Protein AF-A0A7S1Y6S1-F1 (afdb_monomer)

Structure (mmCIF, N/CA/C/O backbone):
data_AF-A0A7S1Y6S1-F1
#
_entry.id   AF-A0A7S1Y6S1-F1
#
loop_
_atom_site.group_PDB
_atom_site.id
_atom_site.type_symbol
_atom_site.label_atom_id
_atom_site.label_alt_id
_atom_site.label_comp_id
_atom_site.label_asym_id
_atom_site.label_entity_id
_atom_site.label_seq_id
_atom_site.pdbx_PDB_ins_code
_atom_site.Cartn_x
_atom_site.Cartn_y
_atom_site.Cartn_z
_atom_site.occupancy
_atom_site.B_iso_or_equiv
_atom_site.auth_seq_id
_atom_site.auth_comp_id
_atom_site.auth_asym_id
_atom_site.auth_atom_id
_atom_site.pdbx_PDB_model_num
ATOM 1 N N . GLY A 1 1 ? 12.313 6.314 12.020 1.00 43.44 1 GLY A N 1
ATOM 2 C CA . GLY A 1 1 ? 13.227 5.705 13.002 1.00 43.44 1 GLY A CA 1
ATOM 3 C C . GLY A 1 1 ? 13.044 4.204 13.000 1.00 43.44 1 GLY A C 1
ATOM 4 O O . GLY A 1 1 ? 12.049 3.724 12.472 1.00 43.44 1 GLY A O 1
ATOM 5 N N . ASN A 1 2 ? 14.010 3.469 13.549 1.00 57.69 2 ASN A N 1
ATOM 6 C CA . ASN A 1 2 ? 13.992 1.997 13.570 1.00 57.69 2 ASN A CA 1
ATOM 7 C C . ASN A 1 2 ? 13.214 1.429 14.769 1.00 57.69 2 ASN A C 1
ATOM 9 O O . ASN A 1 2 ? 13.053 0.216 14.881 1.00 57.69 2 ASN A O 1
ATOM 13 N N . LEU A 1 3 ? 12.757 2.291 15.682 1.00 64.62 3 LEU A N 1
ATOM 14 C CA . LEU A 1 3 ? 11.833 1.915 16.744 1.00 64.62 3 LEU A CA 1
ATOM 15 C C . LEU A 1 3 ? 10.400 1.966 16.213 1.00 64.62 3 LEU A C 1
ATOM 17 O O . LEU A 1 3 ? 10.055 2.868 15.452 1.00 64.62 3 LEU A O 1
ATOM 21 N N . MET A 1 4 ? 9.548 1.031 16.644 1.00 63.25 4 MET A N 1
ATOM 22 C CA . MET A 1 4 ? 8.151 0.936 16.189 1.00 63.25 4 MET A CA 1
ATOM 23 C C . MET A 1 4 ? 7.380 2.259 16.337 1.00 63.25 4 MET A C 1
ATOM 25 O O . MET A 1 4 ? 6.581 2.596 15.468 1.00 63.25 4 MET A O 1
ATOM 29 N N . ASN A 1 5 ? 7.668 3.039 17.384 1.00 73.06 5 ASN A N 1
ATOM 30 C CA . ASN A 1 5 ? 7.056 4.343 17.667 1.00 73.06 5 ASN A CA 1
ATOM 31 C C . ASN A 1 5 ? 7.642 5.520 16.861 1.00 73.06 5 ASN A C 1
ATOM 33 O O . ASN A 1 5 ? 7.157 6.638 16.989 1.00 73.06 5 ASN A O 1
ATOM 37 N N . GLU A 1 6 ? 8.671 5.292 16.049 1.00 79.50 6 GLU A N 1
ATOM 38 C CA . GLU A 1 6 ? 9.321 6.311 15.216 1.00 79.50 6 GLU A CA 1
ATOM 39 C C . GLU A 1 6 ? 9.110 6.060 13.717 1.00 79.50 6 GLU A C 1
ATOM 41 O O . GLU A 1 6 ? 9.723 6.723 12.873 1.00 79.50 6 GLU A O 1
ATOM 46 N N . THR A 1 7 ? 8.305 5.061 13.369 1.00 85.38 7 THR A N 1
ATOM 47 C CA . THR A 1 7 ? 7.984 4.716 11.981 1.00 85.38 7 THR A CA 1
ATOM 48 C C . THR A 1 7 ? 7.000 5.735 11.412 1.00 85.38 7 THR A C 1
ATOM 50 O O . THR A 1 7 ? 6.206 6.315 12.158 1.00 85.38 7 THR A O 1
ATOM 53 N N . TYR A 1 8 ? 7.032 5.978 10.097 1.00 86.88 8 TYR A N 1
ATOM 54 C CA . TYR A 1 8 ? 6.076 6.907 9.483 1.00 86.88 8 TYR A CA 1
ATOM 55 C C . TYR A 1 8 ? 4.630 6.440 9.730 1.00 86.88 8 TYR A C 1
ATOM 57 O O . TYR A 1 8 ? 3.763 7.258 10.013 1.00 86.88 8 TYR A O 1
ATOM 65 N N . THR A 1 9 ? 4.390 5.125 9.756 1.00 89.94 9 THR A N 1
ATOM 66 C CA . THR A 1 9 ? 3.102 4.510 10.100 1.00 89.94 9 THR A CA 1
ATOM 67 C C . THR A 1 9 ? 2.633 4.875 11.513 1.00 89.94 9 THR A C 1
ATOM 69 O O . THR A 1 9 ? 1.468 5.222 11.700 1.00 89.94 9 THR A O 1
ATOM 72 N N . ALA A 1 10 ? 3.531 4.867 12.507 1.00 90.50 10 ALA A N 1
ATOM 73 C CA . ALA A 1 10 ? 3.197 5.271 13.874 1.00 90.50 10 ALA A CA 1
ATOM 74 C C . ALA A 1 10 ? 2.840 6.762 13.968 1.00 90.50 10 ALA A C 1
ATOM 76 O O . ALA A 1 10 ? 1.897 7.129 14.672 1.00 90.50 10 ALA A O 1
ATOM 77 N N . TRP A 1 11 ? 3.547 7.617 13.224 1.00 92.75 11 TRP A N 1
ATOM 78 C CA . TRP A 1 11 ? 3.219 9.040 13.137 1.00 92.75 11 TRP A CA 1
ATOM 79 C C . TRP A 1 11 ? 1.883 9.287 12.433 1.00 92.75 11 TRP A C 1
ATOM 81 O O . TRP A 1 11 ? 1.088 10.092 12.920 1.00 92.75 11 TRP A O 1
ATOM 91 N N . ILE A 1 12 ? 1.592 8.560 11.349 1.00 91.94 12 ILE A N 1
ATOM 92 C CA . ILE A 1 12 ? 0.282 8.598 10.688 1.00 91.94 12 ILE A CA 1
ATOM 93 C C . ILE A 1 12 ? -0.809 8.242 11.697 1.00 91.94 12 ILE A C 1
ATOM 95 O O . ILE A 1 12 ? -1.745 9.018 11.860 1.00 91.94 12 ILE A O 1
ATOM 99 N N . GLN A 1 13 ? -0.679 7.143 12.445 1.00 93.81 13 GLN A N 1
ATOM 100 C CA . GLN A 1 13 ? -1.663 6.802 13.475 1.00 93.81 13 GLN A CA 1
ATOM 101 C C . GLN A 1 13 ? -1.812 7.893 14.529 1.00 93.81 13 GLN A C 1
ATOM 103 O O . GLN A 1 13 ? -2.937 8.286 14.830 1.00 93.81 13 GLN A O 1
ATOM 108 N N . HIS A 1 14 ? -0.708 8.416 15.061 1.00 93.94 14 HIS A N 1
ATOM 109 C CA . HIS A 1 14 ? -0.751 9.447 16.093 1.00 93.94 14 HIS A CA 1
ATOM 110 C C . HIS A 1 14 ? -1.537 10.694 15.654 1.00 93.94 14 HIS A C 1
ATOM 112 O O . HIS A 1 14 ? -2.334 11.222 16.431 1.00 93.94 14 HIS A O 1
ATOM 118 N N . TYR A 1 15 ? -1.342 11.146 14.412 1.00 94.50 15 TYR A N 1
ATOM 119 C CA . TYR A 1 15 ? -1.966 12.371 13.909 1.00 94.50 15 TYR A CA 1
ATOM 120 C C . TYR A 1 15 ? -3.344 12.160 13.277 1.00 94.50 15 TYR A C 1
ATOM 122 O O . TYR A 1 15 ? -4.223 13.007 13.433 1.00 94.50 15 TYR A O 1
ATOM 130 N N . VAL A 1 16 ? -3.559 11.044 12.579 1.00 94.12 16 VAL A N 1
ATOM 131 C CA . VAL A 1 16 ? -4.789 10.786 11.815 1.00 94.12 16 VAL A CA 1
ATOM 132 C C . VAL A 1 16 ? -5.885 10.188 12.692 1.00 94.12 16 VAL A C 1
ATOM 134 O O . VAL A 1 16 ? -7.054 10.552 12.547 1.00 94.12 16 VAL A O 1
ATOM 137 N N . GLN A 1 17 ? -5.532 9.341 13.663 1.00 96.00 17 GLN A N 1
ATOM 138 C CA . GLN A 1 17 ? -6.507 8.698 14.544 1.00 96.00 17 GLN A CA 1
ATOM 139 C C . GLN A 1 17 ? -7.461 9.674 15.260 1.00 96.00 17 GLN A C 1
ATOM 141 O O . GLN A 1 17 ? -8.664 9.406 15.246 1.00 96.00 17 GLN A O 1
ATOM 146 N N . PRO A 1 18 ? -7.026 10.801 15.865 1.00 96.00 18 PRO A N 1
ATOM 147 C CA . PRO A 1 18 ? -7.966 11.728 16.502 1.00 96.00 18 PRO A CA 1
ATOM 148 C C . PRO A 1 18 ? -8.923 12.398 15.504 1.00 96.00 18 PRO A C 1
ATOM 150 O O . PRO A 1 18 ? -10.070 12.664 15.859 1.00 96.00 18 PRO A O 1
ATOM 153 N N . ILE A 1 19 ? -8.484 12.634 14.264 1.00 95.94 19 ILE A N 1
ATOM 154 C CA . ILE A 1 19 ? -9.313 13.224 13.203 1.00 95.94 19 ILE A CA 1
ATOM 155 C C . ILE A 1 19 ? -10.417 12.238 12.807 1.00 95.94 19 ILE A C 1
ATOM 157 O O . ILE A 1 19 ? -11.595 12.588 12.802 1.00 95.94 19 ILE A O 1
ATOM 161 N N . PHE A 1 20 ? -10.039 10.986 12.545 1.00 96.38 20 PHE A N 1
ATOM 162 C CA . PHE A 1 20 ? -10.958 9.923 12.135 1.00 96.38 20 PHE A CA 1
ATOM 163 C C . PHE A 1 20 ? -11.932 9.556 13.259 1.00 96.38 20 PHE A C 1
ATOM 165 O O . PHE A 1 20 ? -13.137 9.434 13.029 1.00 96.38 20 PHE A O 1
ATOM 172 N N . ARG A 1 21 ? -11.452 9.526 14.509 1.00 96.31 21 ARG A N 1
ATOM 173 C CA . ARG A 1 21 ? -12.306 9.333 15.687 1.00 96.31 21 ARG A CA 1
ATOM 174 C C . ARG A 1 21 ? -13.353 10.439 15.827 1.00 96.31 21 ARG A C 1
ATOM 176 O O . ARG A 1 21 ? -14.463 10.161 16.274 1.00 96.31 21 ARG A O 1
ATOM 183 N N . GLY A 1 22 ? -13.038 11.668 15.410 1.00 96.88 22 GLY A N 1
ATOM 184 C CA . GLY A 1 22 ? -13.980 12.792 15.394 1.00 96.88 22 GLY A CA 1
ATOM 185 C C . GLY A 1 22 ? -15.215 12.563 14.514 1.00 96.88 22 GLY A C 1
ATOM 186 O O . GLY A 1 22 ? -16.261 13.150 14.779 1.00 96.88 22 GLY A O 1
ATOM 187 N N . VAL A 1 23 ? -15.120 11.678 13.517 1.00 96.56 23 VAL A N 1
ATOM 188 C CA . VAL A 1 23 ? -16.231 11.275 12.634 1.00 96.56 23 VAL A CA 1
ATOM 189 C C . VAL A 1 23 ? -16.680 9.826 12.859 1.00 96.56 23 VAL A C 1
ATOM 191 O O . VAL A 1 23 ? -17.436 9.280 12.062 1.00 96.56 23 VAL A O 1
ATOM 194 N N . GLY A 1 24 ? -16.248 9.203 13.960 1.00 96.31 24 GLY A N 1
ATOM 195 C CA . GLY A 1 24 ? -16.651 7.847 14.336 1.00 96.31 24 GLY A CA 1
ATOM 196 C C . GLY A 1 24 ? -15.930 6.722 13.590 1.00 96.31 24 GLY A C 1
ATOM 197 O O . GLY A 1 24 ? -16.401 5.590 13.638 1.00 96.31 24 GLY A O 1
ATOM 198 N N . ILE A 1 25 ? -14.807 7.003 12.922 1.00 95.56 25 ILE A N 1
ATOM 199 C CA . ILE A 1 25 ? -13.968 5.979 12.290 1.00 95.56 25 ILE A CA 1
ATOM 200 C C . ILE A 1 25 ? -12.852 5.587 13.261 1.00 95.56 25 ILE A C 1
ATOM 202 O O . ILE A 1 25 ? -12.132 6.451 13.770 1.00 95.56 25 ILE A O 1
ATOM 206 N N . ASP A 1 26 ? -12.700 4.287 13.513 1.00 95.00 26 ASP A N 1
ATOM 207 C CA . ASP A 1 26 ? -11.555 3.769 14.257 1.00 95.00 26 ASP A CA 1
ATOM 208 C C . ASP A 1 26 ? -10.395 3.517 13.295 1.00 95.00 26 ASP A C 1
ATOM 210 O O . ASP A 1 26 ? -10.477 2.672 12.409 1.00 95.00 26 ASP A O 1
ATOM 214 N N . PHE A 1 27 ? -9.339 4.313 13.430 1.00 95.31 27 PHE A N 1
ATOM 215 C CA . PHE A 1 27 ? -8.163 4.222 12.577 1.00 95.31 27 PHE A CA 1
ATOM 216 C C . PHE A 1 27 ? -7.058 3.447 13.293 1.00 95.31 27 PHE A C 1
ATOM 218 O O . PHE A 1 27 ? -6.595 3.860 14.366 1.00 95.31 27 PHE A O 1
ATOM 225 N N . GLU A 1 28 ? -6.602 2.370 12.662 1.00 94.88 28 GLU A N 1
ATOM 226 C CA . GLU A 1 28 ? -5.478 1.546 13.093 1.00 94.88 28 GLU A CA 1
ATOM 227 C C . GLU A 1 28 ? -4.421 1.517 11.984 1.00 94.88 28 GLU A C 1
ATOM 229 O O . GLU A 1 28 ? -4.733 1.201 10.838 1.00 94.88 28 GLU A O 1
ATOM 234 N N . ALA A 1 29 ? -3.163 1.829 12.310 1.00 93.88 29 ALA A N 1
ATOM 235 C CA . ALA A 1 29 ? -2.061 1.687 11.366 1.00 93.88 29 ALA A CA 1
ATOM 236 C C . ALA A 1 29 ? -1.105 0.592 11.841 1.00 93.88 29 ALA A C 1
ATOM 238 O O . ALA A 1 29 ? -0.617 0.605 12.970 1.00 93.88 29 ALA A O 1
ATOM 239 N N . ARG A 1 30 ? -0.796 -0.354 10.953 1.00 92.38 30 ARG A N 1
ATOM 240 C CA . ARG A 1 30 ? 0.073 -1.498 11.248 1.00 92.38 30 ARG A CA 1
ATOM 241 C C . ARG A 1 30 ? 1.343 -1.384 10.420 1.00 92.38 30 ARG A C 1
ATOM 243 O O . ARG A 1 30 ? 1.282 -1.377 9.193 1.00 92.38 30 ARG A O 1
ATOM 250 N N . ASN A 1 31 ? 2.498 -1.280 11.074 1.00 90.62 31 ASN A N 1
ATOM 251 C CA . ASN A 1 31 ? 3.768 -1.318 10.357 1.00 90.62 31 ASN A CA 1
ATOM 252 C C . ASN A 1 31 ? 4.200 -2.771 10.133 1.00 90.62 31 ASN A C 1
ATOM 254 O O . ASN A 1 31 ? 4.661 -3.427 11.066 1.00 90.62 31 ASN A O 1
ATOM 258 N N . MET A 1 32 ? 4.089 -3.228 8.888 1.00 90.19 32 MET A N 1
ATOM 259 C CA . MET A 1 32 ? 4.554 -4.549 8.449 1.00 90.19 32 MET A CA 1
ATOM 260 C C . MET A 1 32 ? 5.804 -4.457 7.561 1.00 90.19 32 MET A C 1
ATOM 262 O O . MET A 1 32 ? 6.181 -5.431 6.912 1.00 90.19 32 MET A O 1
ATOM 266 N N . GLY A 1 33 ? 6.453 -3.287 7.528 1.00 84.75 33 GLY A N 1
ATOM 267 C CA . GLY A 1 33 ? 7.699 -3.075 6.808 1.00 84.75 33 GLY A CA 1
ATOM 268 C C . GLY A 1 33 ? 8.831 -3.899 7.416 1.00 84.75 33 GLY A C 1
ATOM 269 O O . GLY A 1 33 ? 9.114 -3.816 8.614 1.00 84.75 33 GLY A O 1
ATOM 270 N N . MET A 1 34 ? 9.498 -4.687 6.578 1.00 82.56 34 MET A N 1
ATOM 271 C CA . MET A 1 34 ? 10.618 -5.531 6.972 1.00 82.56 34 MET A CA 1
ATOM 272 C C . MET A 1 34 ? 11.806 -5.249 6.056 1.00 82.56 34 MET A C 1
ATOM 274 O O . MET A 1 34 ? 11.689 -5.279 4.833 1.00 82.56 34 MET A O 1
ATOM 278 N N . GLY A 1 35 ? 12.966 -4.960 6.649 1.00 82.56 35 GLY A N 1
ATOM 279 C CA . GLY A 1 35 ? 14.187 -4.732 5.880 1.00 82.56 35 GLY A CA 1
ATOM 280 C C . GLY A 1 35 ? 14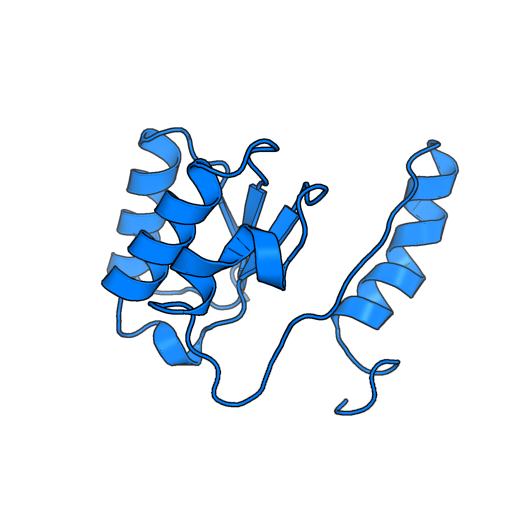.533 -5.945 5.013 1.00 82.56 35 GLY A C 1
ATOM 281 O O . GLY A 1 35 ? 14.388 -7.082 5.457 1.00 82.56 35 GLY A O 1
ATOM 282 N N . ALA A 1 36 ? 14.995 -5.691 3.786 1.00 82.38 36 ALA A N 1
ATOM 283 C CA . ALA A 1 36 ? 15.311 -6.712 2.778 1.00 82.38 36 ALA A CA 1
ATOM 284 C C . ALA A 1 36 ? 14.127 -7.609 2.353 1.00 82.38 36 ALA A C 1
ATOM 286 O O . ALA A 1 36 ? 14.335 -8.641 1.715 1.00 82.38 36 ALA A O 1
ATOM 287 N N . MET A 1 37 ? 12.889 -7.228 2.679 1.00 86.31 37 MET A N 1
ATOM 288 C CA . MET A 1 37 ? 11.700 -7.872 2.136 1.00 86.31 37 MET A CA 1
ATOM 289 C C . MET A 1 37 ? 11.373 -7.293 0.762 1.00 86.31 37 MET A C 1
ATOM 291 O O . MET A 1 37 ? 11.370 -6.079 0.575 1.00 86.31 37 MET A O 1
ATOM 295 N N . HIS A 1 38 ? 11.061 -8.179 -0.178 1.00 90.19 38 HIS A N 1
ATOM 296 C CA . HIS A 1 38 ? 10.574 -7.815 -1.502 1.00 90.19 38 HIS A CA 1
ATOM 297 C C . HIS A 1 38 ? 9.047 -7.943 -1.563 1.00 90.19 38 HIS A C 1
ATOM 299 O O . HIS A 1 38 ? 8.462 -8.837 -0.942 1.00 90.19 38 HIS A O 1
ATOM 305 N N . SER A 1 39 ? 8.414 -7.097 -2.369 1.00 91.31 39 SER A N 1
ATOM 306 C CA . SER A 1 39 ? 6.981 -7.101 -2.684 1.00 91.31 39 SER A CA 1
ATOM 307 C C . SER A 1 39 ? 6.523 -8.422 -3.311 1.00 91.31 39 SER A C 1
ATOM 309 O O . SER A 1 39 ? 5.384 -8.843 -3.130 1.00 91.31 39 SER A O 1
ATOM 311 N N . ALA A 1 40 ? 7.413 -9.153 -3.981 1.00 92.88 40 ALA A N 1
ATOM 312 C CA . ALA A 1 40 ? 7.110 -10.469 -4.528 1.00 92.88 40 ALA A CA 1
ATOM 313 C C . ALA A 1 40 ? 8.327 -11.414 -4.494 1.00 92.88 40 ALA A C 1
ATOM 315 O O . ALA A 1 40 ? 9.472 -10.957 -4.460 1.00 92.88 40 ALA A O 1
ATOM 316 N N . PRO A 1 41 ? 8.098 -12.745 -4.511 1.00 92.25 41 PRO A N 1
ATOM 317 C CA . PRO A 1 41 ? 6.783 -13.401 -4.536 1.00 92.25 41 PRO A CA 1
ATOM 318 C C . PRO A 1 41 ? 6.132 -13.537 -3.153 1.00 92.25 41 PRO A C 1
ATOM 320 O O . PRO A 1 41 ? 4.917 -13.683 -3.066 1.00 92.25 41 PRO A O 1
ATOM 323 N N . HIS A 1 42 ? 6.912 -13.493 -2.070 1.00 91.06 42 HIS A N 1
ATOM 324 C CA . HIS A 1 42 ? 6.429 -13.889 -0.745 1.00 91.06 42 HIS A CA 1
ATOM 325 C C . HIS A 1 42 ? 5.385 -12.919 -0.171 1.00 91.06 42 HIS A C 1
ATOM 327 O O . HIS A 1 42 ? 4.331 -13.367 0.273 1.00 91.06 42 HIS A O 1
ATOM 333 N N . ALA A 1 43 ? 5.638 -11.604 -0.215 1.00 92.19 43 ALA A N 1
ATOM 334 C CA . ALA A 1 43 ? 4.691 -10.615 0.305 1.00 92.19 43 ALA A CA 1
ATOM 335 C C . ALA A 1 43 ? 3.365 -10.612 -0.475 1.00 92.19 43 ALA A C 1
ATOM 337 O O . ALA A 1 43 ? 2.303 -10.522 0.131 1.00 92.19 43 ALA A O 1
ATOM 338 N N . ALA A 1 44 ? 3.430 -10.783 -1.800 1.00 94.06 44 ALA A N 1
ATOM 339 C CA . ALA A 1 44 ? 2.260 -10.903 -2.662 1.00 94.06 44 ALA A CA 1
ATOM 340 C C . ALA A 1 44 ? 1.423 -12.157 -2.350 1.00 94.06 44 ALA A C 1
ATOM 342 O O . ALA A 1 44 ? 0.228 -12.049 -2.099 1.00 94.06 44 ALA A O 1
ATOM 343 N N . LEU A 1 45 ? 2.040 -13.347 -2.334 1.00 94.69 45 LEU A N 1
ATOM 344 C CA . LEU A 1 45 ? 1.320 -14.617 -2.146 1.00 94.69 45 LEU A CA 1
ATOM 345 C C . LEU A 1 45 ? 0.774 -14.805 -0.729 1.00 94.69 45 LEU A C 1
ATOM 347 O O . LEU A 1 45 ? -0.236 -15.476 -0.538 1.00 94.69 45 LEU A O 1
ATOM 351 N N . CYS A 1 46 ? 1.459 -14.254 0.271 1.00 92.31 46 CYS A N 1
ATOM 352 C CA . CYS A 1 46 ? 1.085 -14.393 1.674 1.00 92.31 46 CYS A CA 1
ATOM 353 C C . CYS A 1 46 ? 0.457 -13.112 2.238 1.00 92.31 46 CYS A C 1
ATOM 355 O O . CYS A 1 46 ? 0.462 -12.930 3.454 1.00 92.31 46 CYS A O 1
ATOM 357 N N . ASN A 1 47 ? -0.092 -12.237 1.385 1.00 92.19 47 ASN A N 1
ATOM 358 C CA . ASN A 1 47 ? -0.594 -10.920 1.784 1.00 92.19 47 ASN A CA 1
ATOM 359 C C . ASN A 1 47 ? -1.604 -10.982 2.948 1.00 92.19 47 ASN A C 1
ATOM 361 O O . ASN A 1 47 ? -1.477 -10.225 3.899 1.00 92.19 47 ASN A O 1
ATOM 365 N N . GLN A 1 48 ? -2.520 -11.946 2.951 1.00 93.06 48 GLN A N 1
ATOM 366 C CA . GLN A 1 48 ? -3.508 -12.158 4.013 1.00 93.06 48 GLN A CA 1
ATOM 367 C C . GLN A 1 48 ? -2.868 -12.574 5.342 1.00 93.06 48 GLN A C 1
ATOM 369 O O . GLN A 1 48 ? -3.263 -12.112 6.409 1.00 93.06 48 GLN A O 1
ATOM 374 N N . ALA A 1 49 ? -1.862 -13.450 5.287 1.00 92.88 49 ALA A N 1
ATOM 375 C CA . ALA A 1 49 ? -1.162 -13.921 6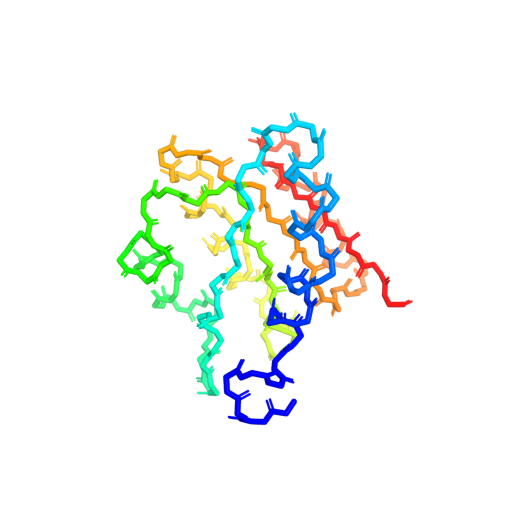.479 1.00 9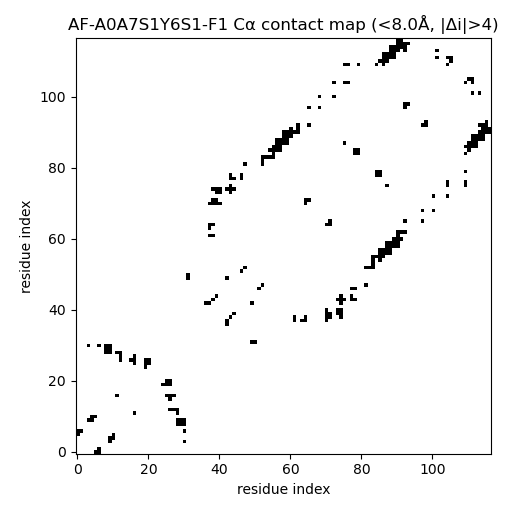2.88 49 ALA A CA 1
ATOM 376 C C . ALA A 1 49 ? -0.242 -12.841 7.065 1.00 92.88 49 ALA A C 1
ATOM 378 O O . ALA A 1 49 ? -0.024 -12.814 8.274 1.00 92.88 49 ALA A O 1
ATOM 379 N N . ILE A 1 50 ? 0.302 -11.971 6.211 1.00 9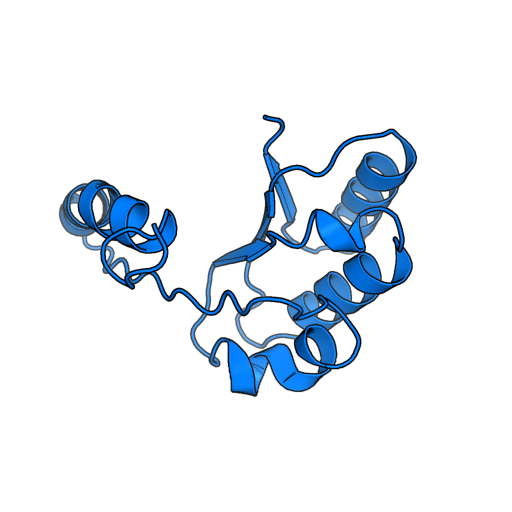2.25 50 ILE A N 1
ATOM 380 C CA . ILE A 1 50 ? 1.222 -10.906 6.608 1.00 92.25 50 ILE A CA 1
ATOM 381 C C . ILE A 1 50 ? 0.445 -9.673 7.065 1.00 92.25 50 ILE A C 1
ATOM 383 O O . ILE A 1 50 ? 0.710 -9.174 8.147 1.00 92.25 50 ILE A O 1
ATOM 387 N N . PHE A 1 51 ? -0.504 -9.171 6.278 1.00 92.38 51 PHE A N 1
ATOM 388 C CA . PHE A 1 51 ? -1.167 -7.885 6.527 1.00 92.38 51 PHE A CA 1
ATOM 389 C C . PHE A 1 51 ? -2.511 -8.016 7.257 1.00 92.38 51 PHE A C 1
ATOM 391 O O . PHE A 1 51 ? -3.023 -7.024 7.776 1.00 92.38 51 PHE A O 1
ATOM 398 N N . GLY A 1 52 ? -3.041 -9.236 7.365 1.00 92.88 52 GLY A N 1
ATOM 399 C CA . GLY A 1 52 ? -4.348 -9.514 7.950 1.00 92.88 52 GLY A CA 1
ATOM 400 C C . GLY A 1 52 ? -5.459 -9.552 6.905 1.00 92.88 52 GLY A C 1
ATOM 401 O O . GLY A 1 52 ? -5.249 -9.238 5.739 1.00 92.88 52 GLY A O 1
ATOM 402 N N . MET A 1 53 ? -6.648 -9.963 7.348 1.00 94.12 53 MET A N 1
ATOM 403 C CA . MET A 1 53 ? -7.855 -10.089 6.514 1.00 94.12 53 MET A CA 1
ATOM 404 C C . MET A 1 53 ? -8.746 -8.845 6.564 1.00 94.12 53 MET A C 1
ATOM 406 O O . MET A 1 53 ? -9.715 -8.748 5.820 1.00 94.12 53 MET A O 1
ATOM 410 N N . ASP A 1 54 ? -8.445 -7.926 7.472 1.00 94.00 54 ASP A N 1
ATOM 411 C CA . ASP A 1 54 ? -9.230 -6.760 7.871 1.00 94.00 54 ASP A CA 1
ATOM 412 C C . ASP A 1 54 ? -8.558 -5.448 7.441 1.00 94.00 54 ASP A C 1
ATOM 414 O O . ASP A 1 54 ? -8.679 -4.426 8.105 1.00 94.00 54 ASP A O 1
ATOM 418 N N . VAL A 1 55 ? -7.809 -5.489 6.339 1.00 94.56 55 VAL A N 1
ATOM 419 C CA . VAL A 1 55 ? -7.122 -4.323 5.787 1.00 94.56 55 VAL A CA 1
ATOM 420 C C . VAL A 1 55 ? -7.992 -3.623 4.745 1.00 94.56 55 VAL A C 1
ATOM 422 O O . VAL A 1 55 ? -8.536 -4.277 3.854 1.00 94.56 55 VAL A O 1
ATOM 425 N N . ASP A 1 56 ? -8.084 -2.296 4.851 1.00 95.00 56 ASP A N 1
ATOM 426 C CA . ASP A 1 56 ? -8.793 -1.425 3.899 1.00 95.00 56 ASP A CA 1
ATOM 427 C C . ASP A 1 56 ? -7.831 -0.646 2.989 1.00 95.00 56 ASP A C 1
ATOM 429 O O . ASP A 1 56 ? -8.178 -0.281 1.867 1.00 95.00 56 ASP A O 1
ATOM 433 N N . VAL A 1 57 ? -6.610 -0.382 3.468 1.00 95.06 57 VAL A N 1
ATOM 434 C CA . VAL A 1 57 ? -5.577 0.370 2.745 1.00 95.06 57 VAL A CA 1
ATOM 435 C C . VAL A 1 57 ? -4.204 -0.242 3.011 1.00 95.06 57 VAL A C 1
ATOM 437 O O . VAL A 1 57 ? -3.833 -0.459 4.165 1.00 95.06 57 VAL A O 1
ATOM 440 N N . ILE A 1 58 ? -3.422 -0.470 1.956 1.00 95.00 58 ILE A N 1
ATOM 441 C CA . ILE A 1 58 ? -2.011 -0.857 2.039 1.00 95.00 58 ILE A CA 1
ATOM 442 C C . ILE A 1 58 ? -1.139 0.253 1.465 1.00 95.00 58 ILE A C 1
ATOM 444 O O . ILE A 1 58 ? -1.224 0.565 0.283 1.00 95.00 58 ILE A O 1
ATOM 448 N N . GLY A 1 59 ? -0.241 0.794 2.289 1.00 93.75 59 GLY A N 1
ATOM 449 C CA . GLY A 1 59 ? 0.893 1.579 1.804 1.00 93.75 59 GLY A CA 1
ATOM 450 C C . GLY A 1 59 ? 1.972 0.654 1.245 1.00 93.75 59 GLY A C 1
ATOM 451 O O . GLY A 1 59 ? 2.550 -0.138 1.989 1.00 93.75 59 GLY A O 1
ATOM 452 N N . TRP A 1 60 ? 2.231 0.741 -0.054 1.00 92.50 60 TRP A N 1
ATOM 453 C CA . TRP A 1 60 ? 3.263 -0.012 -0.754 1.00 92.50 60 TRP A CA 1
ATOM 454 C C . TRP A 1 60 ? 4.537 0.832 -0.847 1.00 92.50 60 TRP A C 1
ATOM 456 O O . TRP A 1 60 ? 4.656 1.704 -1.704 1.00 92.50 60 TRP A O 1
ATOM 466 N N . ASP A 1 61 ? 5.479 0.571 0.061 1.00 89.12 61 ASP A N 1
ATOM 467 C CA . ASP A 1 61 ? 6.807 1.198 0.103 1.00 89.12 61 ASP A CA 1
ATOM 468 C C . ASP A 1 61 ? 7.889 0.156 -0.208 1.00 89.12 61 ASP A C 1
ATOM 470 O O . ASP A 1 61 ? 8.640 -0.297 0.656 1.00 89.12 61 ASP A O 1
ATOM 474 N N . PHE A 1 62 ? 7.912 -0.294 -1.462 1.00 86.44 62 PHE A N 1
ATOM 475 C CA . PHE A 1 62 ? 8.949 -1.184 -1.986 1.00 86.44 62 PHE A CA 1
ATOM 476 C C . PHE A 1 62 ? 9.713 -0.486 -3.110 1.00 86.44 62 PHE A C 1
ATOM 478 O O . PHE A 1 62 ? 9.982 -1.080 -4.147 1.00 86.44 62 PHE A O 1
ATOM 485 N N . SER A 1 63 ? 10.091 0.778 -2.910 1.00 71.44 63 SER A N 1
ATOM 486 C CA . SER A 1 63 ? 10.881 1.556 -3.883 1.00 71.44 63 SER A CA 1
ATOM 487 C C . SER A 1 63 ? 12.174 0.842 -4.326 1.00 71.44 63 SER A C 1
ATOM 489 O O . SER A 1 63 ? 12.626 1.000 -5.455 1.00 71.44 63 SER A O 1
ATOM 491 N N . VAL A 1 64 ? 12.728 -0.043 -3.489 1.00 68.25 64 VAL A N 1
ATOM 492 C CA . VAL A 1 64 ? 13.856 -0.930 -3.845 1.00 68.25 64 VAL A CA 1
ATOM 493 C C . VAL A 1 64 ? 13.522 -1.996 -4.901 1.00 68.25 64 VAL A C 1
ATOM 495 O O . VAL A 1 64 ? 14.426 -2.491 -5.567 1.00 68.25 64 VAL A O 1
ATOM 498 N N . ASP A 1 65 ? 12.246 -2.347 -5.064 1.00 69.06 65 ASP A N 1
ATOM 499 C CA . ASP A 1 65 ? 11.720 -3.233 -6.109 1.00 69.06 65 ASP A CA 1
ATOM 500 C C . ASP A 1 65 ? 11.203 -2.467 -7.334 1.00 69.06 65 ASP A C 1
ATOM 502 O O . ASP A 1 65 ? 10.725 -3.102 -8.272 1.00 69.06 65 ASP A O 1
ATOM 506 N N . ALA A 1 66 ? 11.285 -1.131 -7.362 1.00 60.22 66 ALA A N 1
ATOM 507 C CA . ALA A 1 66 ? 10.700 -0.322 -8.436 1.00 60.22 66 ALA A CA 1
ATOM 508 C C . ALA A 1 66 ? 11.224 -0.695 -9.838 1.00 60.22 66 ALA A C 1
ATOM 510 O O . ALA A 1 66 ? 10.496 -0.572 -10.818 1.00 60.22 66 ALA A O 1
ATOM 511 N N . GLY A 1 67 ? 12.452 -1.223 -9.936 1.00 65.75 67 GLY A N 1
ATOM 512 C CA . GLY A 1 67 ? 13.030 -1.714 -11.195 1.00 65.75 67 GLY A CA 1
ATOM 513 C C . GLY A 1 67 ? 12.473 -3.055 -11.696 1.00 65.75 67 GLY A C 1
ATOM 514 O O . GLY A 1 67 ? 12.764 -3.446 -12.822 1.00 65.75 67 GLY A O 1
ATOM 515 N N . ASP A 1 68 ? 11.679 -3.762 -10.890 1.00 80.50 68 ASP A N 1
ATOM 516 C CA . ASP A 1 68 ? 11.094 -5.064 -11.208 1.00 80.50 68 ASP A CA 1
ATOM 517 C C . ASP A 1 68 ? 9.560 -4.950 -11.283 1.00 80.50 68 ASP A C 1
ATOM 519 O O . ASP A 1 68 ? 8.841 -5.434 -10.404 1.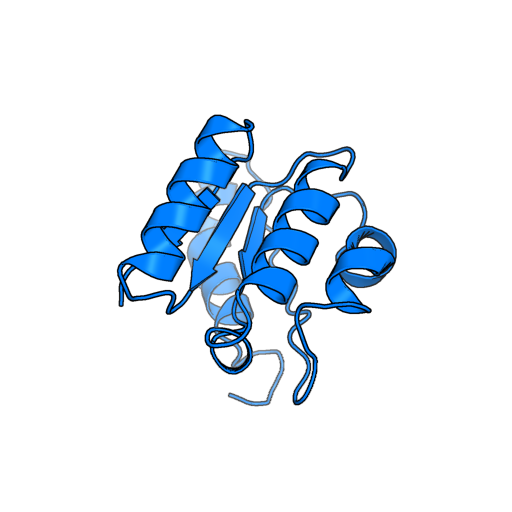00 80.50 68 ASP A O 1
ATOM 523 N N . GLY A 1 69 ? 9.036 -4.330 -12.348 1.00 85.81 69 GLY A N 1
ATOM 524 C CA . GLY A 1 69 ? 7.598 -4.049 -12.509 1.00 85.81 69 GLY A CA 1
ATOM 525 C C . GLY A 1 69 ? 6.675 -5.259 -12.295 1.00 85.81 69 GLY A C 1
ATOM 526 O O . GLY A 1 69 ? 5.586 -5.117 -11.737 1.00 85.81 69 GLY A O 1
ATOM 527 N N . TRP A 1 70 ? 7.145 -6.469 -12.619 1.00 90.50 70 TRP A N 1
ATOM 528 C CA . TRP A 1 70 ? 6.405 -7.713 -12.386 1.00 90.50 70 TRP A CA 1
ATOM 529 C C . TRP A 1 70 ? 6.134 -7.991 -10.900 1.00 90.50 70 TRP A C 1
ATOM 531 O O . TRP A 1 70 ? 5.107 -8.582 -10.570 1.00 90.50 70 TRP A O 1
ATOM 541 N N . LYS A 1 71 ? 7.029 -7.585 -9.986 1.00 92.56 71 LYS A N 1
ATOM 542 C CA . LYS A 1 71 ? 6.835 -7.791 -8.543 1.00 92.56 71 LYS A CA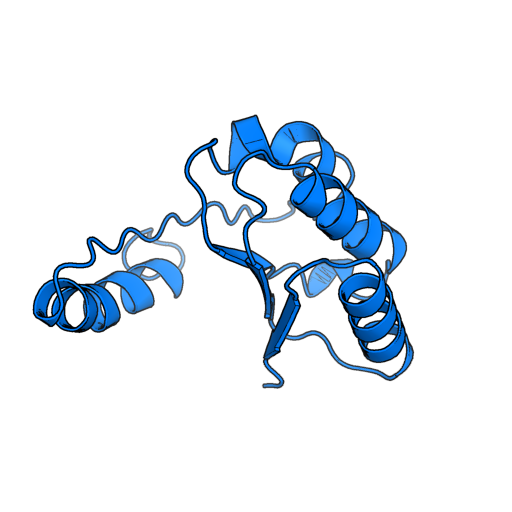 1
ATOM 543 C C . LYS A 1 71 ? 5.695 -6.926 -8.028 1.00 92.56 71 LYS A C 1
ATOM 545 O O . LYS A 1 71 ? 4.839 -7.402 -7.282 1.00 92.56 71 LYS A O 1
ATOM 550 N N . ARG A 1 72 ? 5.671 -5.672 -8.478 1.00 91.06 72 ARG A N 1
ATOM 551 C CA . ARG A 1 72 ? 4.614 -4.709 -8.178 1.00 91.06 72 ARG A CA 1
ATOM 552 C C . ARG A 1 72 ? 3.280 -5.156 -8.756 1.00 91.06 72 ARG A C 1
ATOM 554 O O . ARG A 1 72 ? 2.297 -5.212 -8.025 1.00 91.06 72 ARG A O 1
ATOM 561 N N . GLU A 1 73 ? 3.260 -5.558 -10.025 1.00 92.88 73 GLU A N 1
ATOM 562 C CA . GLU A 1 73 ? 2.061 -6.100 -10.668 1.00 92.88 73 GLU A CA 1
ATOM 563 C C . GLU A 1 73 ? 1.538 -7.333 -9.922 1.00 92.88 73 GLU A C 1
ATOM 565 O O . GLU A 1 73 ? 0.353 -7.410 -9.598 1.00 92.88 73 GLU A O 1
ATOM 570 N N . MET A 1 74 ? 2.418 -8.284 -9.596 1.00 94.81 74 MET A N 1
ATOM 571 C CA . MET A 1 74 ? 2.044 -9.479 -8.846 1.00 94.81 74 MET A CA 1
ATOM 572 C C . MET A 1 74 ? 1.454 -9.113 -7.483 1.00 94.81 74 MET A C 1
ATOM 574 O O . MET A 1 74 ? 0.412 -9.652 -7.114 1.00 94.81 74 MET A O 1
ATOM 578 N N . PHE A 1 75 ? 2.089 -8.196 -6.749 1.00 94.50 75 PHE A N 1
ATOM 579 C CA . PHE A 1 75 ? 1.583 -7.728 -5.463 1.00 94.50 75 PHE A CA 1
ATOM 580 C C . PHE A 1 75 ? 0.198 -7.098 -5.603 1.00 94.50 75 PHE A C 1
ATOM 582 O O . PHE A 1 75 ? -0.726 -7.521 -4.910 1.00 94.50 75 PHE A O 1
ATOM 589 N N . ALA A 1 76 ? 0.033 -6.154 -6.531 1.00 94.62 76 ALA A N 1
ATOM 590 C CA . ALA A 1 76 ? -1.231 -5.467 -6.761 1.00 94.62 76 ALA A CA 1
ATOM 591 C C . ALA A 1 76 ? -2.342 -6.455 -7.141 1.00 94.62 76 ALA A C 1
ATOM 593 O O . ALA A 1 76 ? -3.405 -6.462 -6.524 1.00 94.62 76 ALA A O 1
ATOM 594 N N . ARG A 1 77 ? -2.091 -7.371 -8.085 1.00 95.38 77 ARG A N 1
ATOM 595 C CA . ARG A 1 77 ? -3.085 -8.371 -8.506 1.00 95.38 77 ARG A CA 1
ATOM 596 C C . ARG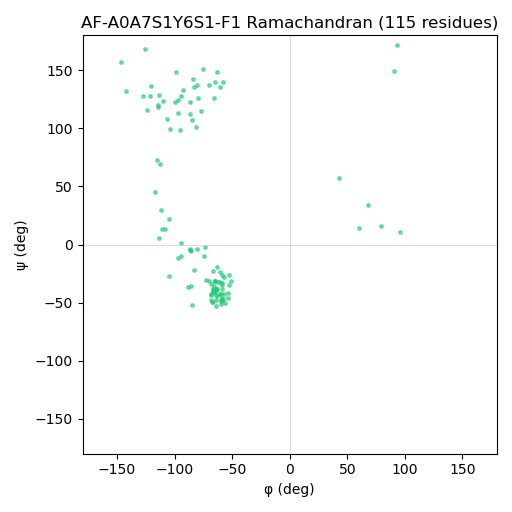 A 1 77 ? -3.460 -9.337 -7.382 1.00 95.38 77 ARG A C 1
ATOM 598 O O . ARG A 1 77 ? -4.638 -9.655 -7.239 1.00 95.38 77 ARG A O 1
ATOM 605 N N . GLN A 1 78 ? -2.502 -9.784 -6.567 1.00 95.31 78 GLN A N 1
ATOM 606 C CA . GLN A 1 78 ? -2.807 -10.600 -5.382 1.00 95.31 78 GLN A CA 1
ATOM 607 C C . 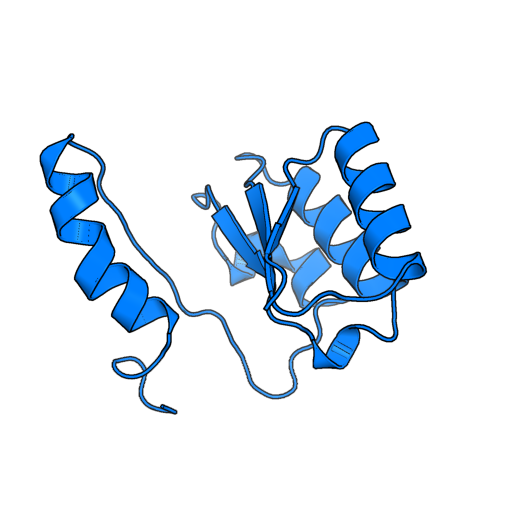GLN A 1 78 ? -3.590 -9.804 -4.334 1.00 95.31 78 GLN A C 1
ATOM 609 O O . GLN A 1 78 ? -4.477 -10.347 -3.675 1.00 95.31 78 GLN A O 1
ATOM 614 N N . LEU A 1 79 ? -3.303 -8.510 -4.190 1.00 94.69 79 LEU A N 1
ATOM 615 C CA . LEU A 1 79 ? -4.044 -7.625 -3.303 1.00 94.69 79 LEU A CA 1
ATOM 616 C C . LEU A 1 79 ? -5.487 -7.408 -3.776 1.00 94.69 79 LEU A C 1
ATOM 618 O O . LEU A 1 79 ? -6.402 -7.439 -2.961 1.00 94.69 79 LEU A O 1
ATOM 622 N N . GLY A 1 80 ? -5.721 -7.297 -5.084 1.00 93.88 80 GLY A N 1
ATOM 623 C CA . GLY A 1 80 ? -7.070 -7.223 -5.658 1.00 93.88 80 GLY A CA 1
ATOM 624 C C . GLY A 1 80 ? -7.920 -8.482 -5.421 1.00 93.88 80 GLY A C 1
ATOM 625 O O . GLY A 1 80 ? -9.147 -8.422 -5.483 1.00 93.88 80 GLY A O 1
ATOM 626 N N . GLN A 1 81 ? -7.287 -9.620 -5.110 1.00 93.12 81 GLN A N 1
ATOM 627 C CA . GLN A 1 81 ? -7.962 -10.863 -4.708 1.00 93.12 81 GLN A CA 1
ATOM 628 C C . GLN A 1 81 ? -8.249 -10.941 -3.201 1.00 93.12 81 GLN A C 1
ATOM 630 O O . GLN A 1 81 ? -8.876 -11.896 -2.738 1.00 93.12 81 GLN A O 1
ATOM 635 N N . HIS A 1 82 ? -7.793 -9.962 -2.421 1.00 94.44 82 HIS A N 1
ATOM 636 C CA . HIS A 1 82 ? -8.076 -9.890 -0.998 1.00 94.44 82 HIS A CA 1
ATOM 637 C C . HIS A 1 82 ? -9.585 -9.682 -0.760 1.00 94.44 82 HIS A C 1
ATOM 639 O O . HIS A 1 82 ? -10.193 -8.879 -1.469 1.00 94.44 82 HIS A O 1
ATOM 645 N N . PRO A 1 83 ? -10.217 -10.334 0.237 1.00 92.06 83 PRO A N 1
ATOM 646 C CA . PRO A 1 83 ? -11.669 -10.231 0.439 1.00 92.06 83 PRO A CA 1
ATOM 647 C C . PRO A 1 83 ? -12.187 -8.811 0.669 1.00 92.06 83 PRO A C 1
ATOM 649 O O . PRO A 1 83 ? -13.284 -8.487 0.224 1.00 92.06 83 PRO A O 1
ATOM 652 N N . ASN A 1 84 ? -11.383 -7.967 1.318 1.00 93.38 84 ASN A N 1
ATOM 653 C CA . ASN A 1 84 ? -11.716 -6.559 1.548 1.00 93.38 84 ASN A CA 1
ATOM 654 C C . ASN A 1 84 ? -11.313 -5.631 0.394 1.00 93.38 84 ASN A C 1
ATOM 656 O O . ASN A 1 84 ? -11.599 -4.444 0.469 1.00 93.38 84 ASN A O 1
ATOM 660 N N . GLN A 1 85 ? -10.650 -6.154 -0.646 1.00 93.19 85 GLN A N 1
ATOM 661 C CA . GLN A 1 85 ? -10.192 -5.394 -1.817 1.00 93.19 85 GLN A CA 1
ATOM 662 C C . GLN A 1 85 ? -9.562 -4.036 -1.442 1.00 93.19 85 GLN A C 1
ATOM 664 O O . GLN A 1 85 ? -10.046 -2.988 -1.874 1.00 93.19 85 GLN A O 1
ATOM 669 N N . PRO A 1 86 ? -8.519 -4.039 -0.592 1.00 96.06 86 PRO A N 1
ATOM 670 C CA . PRO A 1 86 ? -7.964 -2.817 -0.038 1.00 96.06 86 PRO A CA 1
ATOM 671 C C . PRO A 1 86 ? -7.377 -1.932 -1.133 1.00 96.06 86 PRO A C 1
ATOM 673 O O . PRO A 1 86 ? -6.818 -2.420 -2.120 1.00 96.06 86 PRO A O 1
ATOM 676 N N . ALA A 1 87 ? -7.439 -0.623 -0.911 1.00 95.94 87 ALA A N 1
ATOM 677 C CA . ALA A 1 87 ? -6.761 0.333 -1.768 1.00 95.94 87 ALA A CA 1
ATOM 678 C C . ALA A 1 87 ? -5.241 0.239 -1.574 1.00 95.94 87 ALA A C 1
ATOM 680 O O . ALA A 1 87 ? -4.747 0.161 -0.448 1.00 95.94 87 ALA A O 1
ATOM 681 N N . MET A 1 88 ? -4.487 0.278 -2.665 1.00 94.75 88 MET A N 1
ATOM 682 C CA . MET A 1 88 ? -3.030 0.322 -2.644 1.00 94.75 88 MET A CA 1
ATOM 683 C C . MET A 1 88 ? -2.559 1.764 -2.800 1.00 94.75 88 MET A C 1
ATOM 685 O O . MET A 1 88 ? -2.907 2.426 -3.768 1.00 94.75 88 MET A O 1
ATOM 689 N N . VAL A 1 89 ? -1.751 2.252 -1.868 1.00 93.81 89 VAL A N 1
ATOM 690 C CA . VAL A 1 89 ? -1.104 3.563 -1.952 1.00 93.81 89 VAL A CA 1
ATOM 691 C C . VAL A 1 89 ? 0.369 3.346 -2.254 1.00 93.81 89 VAL A C 1
ATOM 693 O O . VAL A 1 89 ? 1.112 2.878 -1.396 1.00 93.81 89 VAL A O 1
ATOM 696 N N . GLU A 1 90 ? 0.787 3.652 -3.472 1.00 91.06 90 GLU A N 1
ATOM 697 C CA . GLU A 1 90 ? 2.169 3.533 -3.922 1.00 91.06 90 GLU A CA 1
ATOM 698 C C . GLU A 1 90 ? 2.988 4.734 -3.441 1.00 91.06 90 GLU A C 1
ATOM 700 O O . GLU A 1 90 ? 2.607 5.884 -3.666 1.00 91.06 90 GLU A O 1
ATOM 705 N N . LEU A 1 91 ? 4.105 4.460 -2.761 1.00 87.75 91 LEU A N 1
ATOM 706 C CA . LEU A 1 91 ? 5.012 5.477 -2.237 1.00 87.75 91 LEU A CA 1
ATOM 707 C C . LEU A 1 91 ? 6.324 5.463 -3.024 1.00 87.75 91 LEU A C 1
ATOM 709 O O . LEU A 1 91 ? 7.001 4.436 -3.090 1.00 87.75 91 LEU A O 1
ATOM 713 N N . GLY A 1 92 ? 6.690 6.611 -3.601 1.00 81.12 92 GLY A N 1
ATOM 714 C CA . GLY A 1 92 ? 7.960 6.767 -4.319 1.00 81.12 92 GLY A CA 1
ATOM 715 C C . GLY A 1 92 ? 8.033 5.962 -5.618 1.00 81.12 92 GLY A C 1
ATOM 716 O O . GLY A 1 92 ? 9.093 5.438 -5.954 1.00 81.12 92 GLY A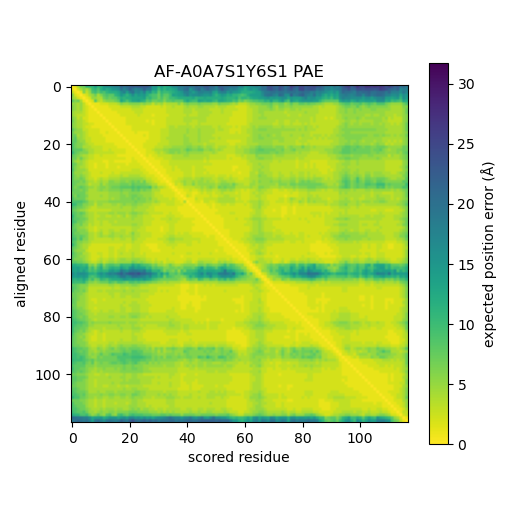 O 1
ATOM 717 N N . VAL A 1 93 ? 6.901 5.824 -6.311 1.00 81.75 93 VAL A N 1
ATOM 718 C CA . VAL A 1 93 ? 6.814 5.192 -7.628 1.00 81.75 93 VAL A CA 1
ATOM 719 C C . VAL A 1 93 ? 6.839 6.279 -8.694 1.00 81.75 93 VAL A C 1
ATOM 721 O O . VAL A 1 93 ? 5.881 7.036 -8.830 1.00 81.75 93 VAL A O 1
ATOM 724 N N . ASP A 1 94 ? 7.908 6.320 -9.480 1.00 82.19 94 ASP A N 1
ATOM 725 C CA . ASP A 1 94 ? 8.107 7.287 -10.553 1.00 82.19 94 ASP A CA 1
ATOM 726 C C . ASP A 1 94 ? 8.403 6.610 -11.907 1.00 82.19 94 ASP A C 1
ATOM 728 O O . ASP A 1 94 ? 8.623 5.401 -12.014 1.00 82.19 94 ASP A O 1
ATOM 732 N N . GLY A 1 95 ? 8.360 7.407 -12.976 1.00 84.12 95 GLY A N 1
ATOM 733 C CA . GLY A 1 95 ? 8.679 6.973 -14.337 1.00 84.12 95 GLY A CA 1
ATOM 734 C C . GLY A 1 95 ? 7.490 6.457 -15.155 1.00 84.12 95 GLY A C 1
ATOM 735 O O . GLY A 1 95 ? 6.536 5.869 -14.646 1.00 84.12 95 GLY A O 1
ATOM 736 N N . ASP A 1 96 ? 7.567 6.664 -16.472 1.00 86.81 96 ASP A N 1
ATOM 737 C CA . ASP A 1 96 ? 6.467 6.394 -17.408 1.00 86.81 96 ASP A CA 1
ATOM 738 C C . ASP A 1 96 ? 6.008 4.928 -17.397 1.00 86.81 96 ASP A C 1
ATOM 740 O O . ASP A 1 96 ? 4.816 4.647 -17.491 1.00 86.81 96 ASP A O 1
ATOM 744 N N . GLU A 1 97 ? 6.939 3.976 -17.278 1.00 84.69 97 GLU A N 1
ATOM 745 C CA . GLU A 1 97 ? 6.612 2.546 -17.219 1.00 84.69 97 GLU A CA 1
ATOM 746 C C . GLU A 1 97 ? 5.790 2.212 -15.970 1.00 84.69 97 GLU A C 1
ATOM 748 O O . GLU A 1 97 ? 4.773 1.516 -16.055 1.00 84.69 97 GLU A O 1
ATOM 753 N N . ALA A 1 98 ? 6.180 2.761 -14.819 1.00 84.31 98 ALA A N 1
ATOM 754 C CA . ALA A 1 98 ? 5.461 2.539 -13.582 1.00 84.31 98 ALA A CA 1
ATOM 755 C C . ALA A 1 98 ? 4.082 3.218 -13.614 1.00 84.31 98 ALA A C 1
ATOM 757 O O . ALA A 1 98 ? 3.077 2.597 -13.271 1.00 84.31 98 ALA A O 1
ATOM 758 N N . LEU A 1 99 ? 3.987 4.444 -14.122 1.00 87.56 99 LEU A N 1
ATOM 759 C CA . LEU A 1 99 ? 2.701 5.133 -14.251 1.00 87.56 99 LEU A CA 1
ATOM 760 C C . LEU A 1 99 ? 1.749 4.421 -15.226 1.00 87.56 99 LEU A C 1
ATOM 762 O O . LEU A 1 99 ? 0.554 4.312 -14.950 1.00 87.56 99 LEU A O 1
ATOM 766 N N . ASN A 1 100 ? 2.267 3.869 -16.328 1.00 91.38 100 ASN A N 1
ATOM 767 C CA . ASN A 1 100 ? 1.465 3.091 -17.274 1.00 91.38 100 ASN A CA 1
ATOM 768 C C . ASN A 1 100 ? 0.886 1.825 -16.637 1.00 91.38 100 ASN A C 1
ATOM 770 O O . ASN A 1 100 ? -0.298 1.544 -16.818 1.00 91.38 100 ASN A O 1
ATOM 774 N N . LEU A 1 101 ? 1.692 1.083 -15.872 1.00 90.50 101 LEU A N 1
ATOM 775 C CA . LEU A 1 101 ? 1.206 -0.105 -15.170 1.00 90.50 101 LEU A CA 1
ATOM 776 C C . LEU A 1 101 ? 0.228 0.268 -14.035 1.00 90.50 101 LEU A C 1
ATOM 778 O O . LEU A 1 101 ? -0.750 -0.447 -13.839 1.00 90.50 101 LEU A O 1
ATOM 782 N N . THR A 1 102 ? 0.399 1.403 -13.344 1.00 90.62 102 THR A N 1
ATOM 783 C CA . THR A 1 102 ? -0.608 1.891 -12.379 1.00 90.62 102 THR A CA 1
ATOM 784 C C . THR A 1 102 ? -1.950 2.133 -13.080 1.00 90.62 102 THR A C 1
ATOM 786 O O . THR A 1 102 ? -2.969 1.595 -12.653 1.00 90.62 102 THR A O 1
ATOM 789 N N . ALA A 1 103 ? -1.948 2.834 -14.218 1.00 92.31 103 ALA A N 1
ATOM 790 C CA . ALA A 1 103 ? -3.159 3.095 -14.999 1.00 92.31 103 ALA A CA 1
ATOM 791 C C . ALA A 1 103 ? -3.801 1.818 -15.581 1.00 92.31 103 ALA A C 1
ATOM 793 O O . ALA A 1 103 ? -5.019 1.754 -15.767 1.00 92.31 103 ALA A O 1
ATOM 794 N N . GLU A 1 104 ? -3.000 0.798 -15.905 1.00 94.31 104 GLU A N 1
ATOM 795 C CA . GLU A 1 104 ? -3.503 -0.514 -16.322 1.00 94.31 104 GLU A CA 1
ATOM 796 C C . GLU A 1 104 ? -4.222 -1.223 -15.172 1.00 94.31 104 GLU A C 1
ATOM 798 O O . GLU A 1 104 ? -5.363 -1.651 -15.332 1.00 94.31 104 GLU A O 1
ATOM 803 N N . LEU A 1 105 ? -3.593 -1.291 -14.000 1.00 94.06 105 LEU A N 1
ATOM 804 C CA . LEU A 1 105 ? -4.171 -1.929 -12.819 1.00 94.06 105 LEU A CA 1
ATOM 805 C C . LEU A 1 105 ? -5.453 -1.222 -12.350 1.00 94.06 105 LEU A C 1
ATOM 807 O O . LEU A 1 105 ? -6.424 -1.887 -11.988 1.00 94.06 105 LEU A O 1
ATOM 811 N N . GLU A 1 106 ? -5.499 0.110 -12.413 1.00 94.19 106 GLU A N 1
ATOM 812 C CA . GLU A 1 106 ? -6.726 0.875 -12.158 1.00 94.19 106 GLU A CA 1
ATOM 813 C C . GLU A 1 106 ? -7.842 0.517 -13.147 1.00 94.19 106 GLU A C 1
ATOM 815 O O . GLU A 1 106 ? -8.999 0.337 -12.757 1.00 94.19 106 GLU A O 1
ATOM 820 N N . ARG A 1 107 ? -7.509 0.365 -14.437 1.00 95.19 107 ARG A N 1
ATOM 821 C CA . ARG A 1 107 ? -8.471 -0.048 -15.471 1.00 95.19 107 ARG A CA 1
ATOM 822 C C . ARG A 1 107 ? -8.997 -1.466 -15.236 1.00 95.19 107 ARG A C 1
ATOM 824 O O . ARG A 1 107 ? -10.158 -1.730 -15.549 1.00 95.19 107 ARG A O 1
ATOM 831 N N . ASP A 1 108 ? -8.177 -2.336 -14.657 1.00 94.56 108 ASP A N 1
ATOM 832 C CA . ASP A 1 108 ? -8.558 -3.688 -14.234 1.00 94.56 108 ASP A CA 1
ATOM 833 C C . ASP A 1 108 ? -9.437 -3.698 -12.966 1.00 94.56 108 ASP A C 1
ATOM 835 O O . ASP A 1 108 ? -9.910 -4.755 -12.542 1.00 94.56 108 ASP A O 1
ATOM 839 N N . GLY A 1 109 ? -9.713 -2.527 -12.382 1.00 93.44 109 GLY A N 1
ATOM 840 C CA . GLY A 1 109 ? -10.635 -2.348 -11.262 1.00 93.44 109 GLY A CA 1
ATOM 841 C C . GLY A 1 109 ? -9.968 -2.334 -9.889 1.00 93.44 109 GLY A C 1
ATOM 842 O O . GLY A 1 109 ? -10.673 -2.391 -8.882 1.00 93.44 109 GLY A O 1
ATOM 843 N N . LEU A 1 110 ? -8.635 -2.260 -9.823 1.00 95.75 110 LEU A N 1
ATOM 844 C CA . LEU A 1 110 ? -7.928 -2.095 -8.559 1.00 95.75 110 LEU A CA 1
ATOM 845 C C . LEU A 1 110 ? -7.954 -0.625 -8.132 1.00 95.75 110 LEU A C 1
ATOM 847 O O . LEU A 1 110 ? -7.724 0.274 -8.935 1.00 95.75 110 LEU A O 1
ATOM 851 N N . ALA A 1 111 ? -8.194 -0.373 -6.847 1.00 95.69 111 ALA A N 1
ATOM 852 C CA . ALA A 1 111 ? -8.049 0.962 -6.282 1.00 95.69 111 ALA A CA 1
ATOM 853 C C . ALA A 1 111 ? -6.568 1.213 -5.973 1.00 95.69 111 ALA A C 1
ATOM 855 O O . ALA A 1 111 ? -6.062 0.719 -4.965 1.00 95.69 111 ALA A O 1
ATOM 856 N N . ILE A 1 112 ? -5.872 1.951 -6.838 1.00 94.12 112 ILE A N 1
ATOM 857 C CA . ILE A 1 112 ? -4.461 2.304 -6.649 1.00 94.12 112 ILE A CA 1
ATOM 858 C C . ILE A 1 112 ? -4.323 3.825 -6.619 1.00 94.12 112 ILE A C 1
ATOM 860 O O . ILE A 1 112 ? -4.952 4.526 -7.396 1.00 94.12 112 ILE A O 1
ATOM 864 N N . LEU A 1 113 ? -3.524 4.343 -5.693 1.00 90.69 113 LEU A N 1
ATOM 865 C CA . LEU A 1 113 ? -3.176 5.753 -5.595 1.00 90.69 113 LEU A CA 1
ATOM 866 C C . LEU A 1 113 ? -1.657 5.867 -5.626 1.00 90.69 113 LEU A C 1
ATOM 868 O O . LEU A 1 113 ? -0.997 5.418 -4.693 1.00 90.69 113 LEU A O 1
ATOM 872 N N . ASN A 1 114 ? -1.106 6.499 -6.657 1.00 88.06 114 ASN A N 1
ATOM 873 C CA . ASN A 1 114 ? 0.300 6.886 -6.647 1.00 88.06 114 ASN A CA 1
ATOM 874 C C . ASN A 1 114 ? 0.450 8.258 -5.974 1.00 88.06 114 ASN A C 1
ATOM 876 O O . ASN A 1 114 ? -0.193 9.230 -6.380 1.00 88.06 114 ASN A O 1
ATOM 880 N N . VAL A 1 115 ? 1.267 8.315 -4.923 1.00 82.06 115 VAL A N 1
ATOM 881 C CA . VAL A 1 115 ? 1.633 9.557 -4.244 1.00 82.06 115 VAL A CA 1
ATOM 882 C C . VAL A 1 115 ? 3.053 9.921 -4.669 1.00 82.06 115 VAL A C 1
ATOM 884 O O . VAL A 1 115 ? 4.030 9.379 -4.148 1.00 82.06 115 VAL A O 1
ATOM 887 N N . ASP A 1 116 ? 3.132 10.841 -5.630 1.00 66.06 116 ASP A N 1
ATOM 888 C CA . ASP A 1 116 ? 4.381 11.450 -6.099 1.00 66.06 116 ASP A CA 1
ATOM 889 C C . ASP A 1 116 ? 5.062 12.192 -4.919 1.00 66.06 116 ASP A C 1
ATOM 891 O O . ASP A 1 116 ? 4.351 12.852 -4.144 1.00 66.06 116 ASP A O 1
ATOM 895 N N . PRO A 1 117 ? 6.388 12.066 -4.716 1.00 52.78 117 PRO A N 1
ATOM 896 C CA . PRO A 1 117 ? 7.113 12.800 -3.675 1.00 52.78 117 PRO A CA 1
ATOM 897 C C . PRO A 1 117 ? 7.163 14.325 -3.876 1.00 52.78 117 PRO A C 1
ATOM 899 O O . PRO A 1 117 ? 7.167 14.810 -5.030 1.00 52.78 117 PRO A O 1
#

pLDDT: mean 88.66, std 9.93, range [43.44, 96.88]

Mean predicted aligned error: 4.59 Å

Foldseek 3Di:
DPDPCPDVQNVCCVPVQVVCVVVPHHDDGDDLDDPPDALDDCCQVCVCVRVHLPAQEDEDDRLVCLVPVVSVLSNQVSCCVRPNLHAYEYEQRDDPVSVVVQVVSVVVVRRYHYDHD

Sequence (117 aa):
GNLMNETYTAWIQHYVQPIFRGVGIDFEARNMGMGAMHSAPHAALCNQAIFGMDVDVIGWDFSVDAGDGWKREMFARQLGQHPNQPAMVELGVDGDEALNLTAELERDGLAILNVDP

Secondary structure (DSSP, 8-state):
--SGGGSHHHHHHHHHHHHHHHTT----------TT--IIIIIHHTHHHHH-S--SEEEE--GGGTT-HHHHHHHHHHHHTSTT-PEEEEES--SHHHHHHHHHHHHTT--EEEE--

Radius of gyration: 14.4 Å; Cα contacts (8 Å, |Δi|>4): 154; chains: 1; bounding box: 32×28×35 Å

Organism: NCBI:txid210454

Solvent-accessible surface area (backbone atoms only — not comparable to full-atom values): 6877 Å² total; per-residue (Å²): 88,96,48,76,83,46,26,70,48,41,50,47,34,67,65,46,26,64,59,37,46,75,75,72,41,89,63,83,63,80,81,80,85,54,89,95,64,54,51,45,68,62,47,20,78,38,37,54,82,72,70,42,77,84,42,61,67,45,79,45,77,48,54,91,49,62,90,41,60,67,31,54,51,49,23,51,58,44,39,55,69,38,94,55,49,34,32,37,35,36,42,64,69,68,59,70,71,53,52,50,52,50,57,48,44,40,72,74,68,41,56,68,43,79,46,75,126

Nearest PDB structures (foldseek):
  5nwa-assembly1_A-2  TM=4.843E-01  e=8.075E-01  Homo sapiens
  9f9k-assembly1_B  TM=5.416E-01  e=2.514E+00  Homo sapiens
  1fuy-assembly1_B-2  TM=5.539E-01  e=5.359E+00  Salmonella enterica subsp. enterica serovar Typhimurium
  8rf0-assembly1_A  TM=3.821E-01  e=2.080E+00  Agrobacterium tumefaciens